Protein AF-A0A7K8NV07-F1 (afdb_monomer_lite)

Structure (mmCIF, N/CA/C/O backbone):
data_AF-A0A7K8NV07-F1
#
_entry.id   AF-A0A7K8NV07-F1
#
loop_
_atom_site.group_PDB
_atom_site.id
_atom_site.type_symbol
_atom_site.label_atom_id
_atom_site.label_alt_id
_atom_site.label_comp_id
_atom_site.label_asym_id
_atom_site.label_entity_id
_atom_site.label_seq_id
_atom_site.pdbx_PDB_ins_code
_atom_site.Cartn_x
_atom_site.Cartn_y
_atom_site.Cartn_z
_atom_site.occupancy
_atom_site.B_iso_or_equiv
_atom_site.auth_seq_id
_atom_site.auth_comp_id
_atom_site.auth_asym_id
_atom_site.auth_atom_id
_atom_site.pdbx_PDB_model_num
ATOM 1 N N . ARG A 1 1 ? -70.473 27.978 4.156 1.00 53.22 1 ARG A N 1
ATOM 2 C CA . ARG A 1 1 ? -69.288 27.752 3.285 1.00 53.22 1 ARG A CA 1
ATOM 3 C C . ARG A 1 1 ? -67.962 28.163 3.967 1.00 53.22 1 ARG A C 1
ATOM 5 O O . ARG A 1 1 ? -67.090 28.685 3.292 1.00 53.22 1 ARG A O 1
ATOM 12 N N . GLN A 1 2 ? -67.778 27.932 5.277 1.00 55.62 2 GLN A N 1
ATOM 13 C CA . GLN A 1 2 ? -66.510 28.258 5.971 1.00 55.62 2 GLN A CA 1
ATOM 14 C C . GLN A 1 2 ? -65.730 27.020 6.450 1.00 55.62 2 GLN A C 1
ATOM 16 O O . GLN A 1 2 ? -64.508 27.064 6.484 1.00 55.62 2 GLN A O 1
ATOM 21 N N . ALA A 1 3 ? -66.396 25.887 6.709 1.00 54.25 3 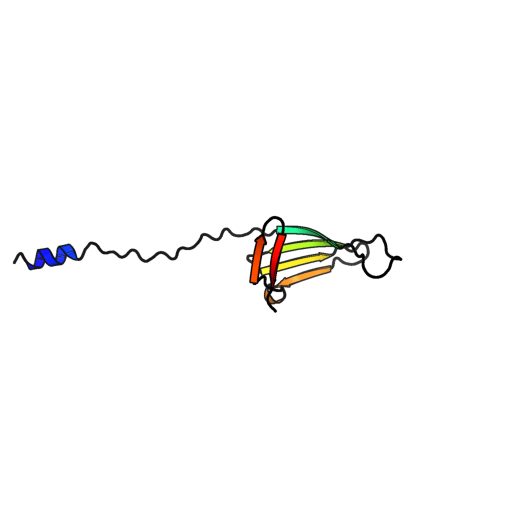ALA A N 1
ATOM 22 C CA . ALA A 1 3 ? -65.733 24.686 7.233 1.00 54.25 3 ALA A CA 1
ATOM 23 C C . A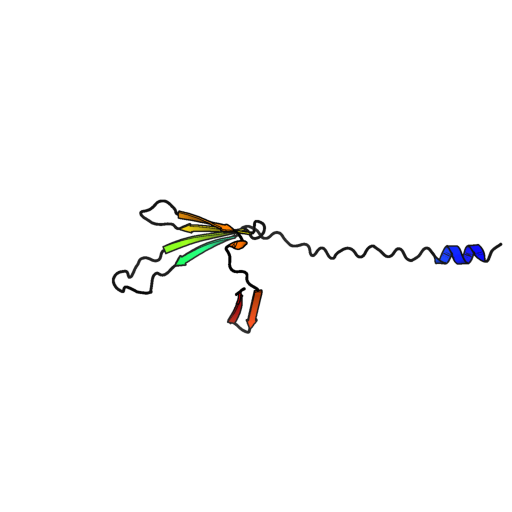LA A 1 3 ? -64.709 24.049 6.266 1.00 54.25 3 ALA A C 1
ATOM 25 O O . ALA A 1 3 ? -63.679 23.551 6.701 1.00 54.25 3 ALA A O 1
ATOM 26 N N . LEU A 1 4 ? -64.945 24.123 4.950 1.00 56.69 4 LEU A N 1
ATOM 27 C CA . LEU A 1 4 ? -64.018 23.590 3.940 1.00 56.69 4 LEU A CA 1
ATOM 28 C C . LEU A 1 4 ? -62.731 24.418 3.799 1.00 56.69 4 LEU A C 1
ATOM 30 O O . LEU A 1 4 ? -61.700 23.872 3.424 1.00 56.69 4 LEU A O 1
ATOM 34 N N . LYS A 1 5 ? -62.763 25.715 4.137 1.00 58.59 5 LYS A N 1
ATOM 35 C CA . LYS A 1 5 ? -61.580 26.578 4.025 1.00 58.59 5 LYS A CA 1
ATOM 36 C C . LYS A 1 5 ? -60.563 26.286 5.136 1.00 58.59 5 LYS A C 1
ATOM 38 O O . LYS A 1 5 ? -59.368 26.274 4.873 1.00 58.59 5 LYS A O 1
ATOM 43 N N . ALA A 1 6 ? -61.048 25.957 6.337 1.00 54.25 6 ALA A N 1
ATOM 44 C CA . ALA A 1 6 ? -60.202 25.629 7.483 1.00 54.25 6 ALA A CA 1
ATOM 45 C C . ALA A 1 6 ? -59.430 24.307 7.306 1.00 54.25 6 ALA A C 1
ATOM 47 O O . ALA A 1 6 ? -58.300 24.194 7.767 1.00 54.25 6 ALA A O 1
ATOM 48 N N . LEU A 1 7 ? -59.997 23.322 6.596 1.00 54.00 7 LEU A N 1
ATOM 49 C CA . LEU A 1 7 ? -59.302 22.058 6.318 1.00 54.00 7 LEU A CA 1
ATOM 50 C C . LEU A 1 7 ? -58.218 22.202 5.238 1.00 54.00 7 LEU A C 1
ATOM 52 O O . LEU A 1 7 ? -57.198 21.522 5.307 1.00 54.00 7 LEU A O 1
ATOM 56 N N . GLN A 1 8 ? -58.402 23.110 4.273 1.00 57.53 8 GLN A N 1
ATOM 57 C CA . GLN A 1 8 ? -57.391 23.386 3.248 1.00 57.53 8 GLN A CA 1
ATOM 58 C C . GLN A 1 8 ? -56.150 24.066 3.852 1.00 57.53 8 GLN A C 1
ATOM 60 O O . GLN A 1 8 ? -55.026 23.756 3.460 1.00 57.53 8 GLN A O 1
ATOM 65 N N . GLU A 1 9 ? -56.332 24.956 4.831 1.00 49.06 9 GLU A N 1
ATOM 66 C CA . GLU A 1 9 ? -55.235 25.744 5.414 1.00 49.06 9 GLU A CA 1
ATOM 67 C C . GLU A 1 9 ? -54.269 24.902 6.271 1.00 49.06 9 GLU A C 1
ATOM 69 O O . GLU A 1 9 ? -53.086 25.217 6.365 1.00 49.06 9 GLU A O 1
ATOM 74 N N . MET A 1 10 ? -54.729 23.766 6.808 1.00 48.47 10 MET A N 1
ATOM 75 C CA . MET A 1 10 ? -53.901 22.844 7.603 1.00 48.47 10 MET A CA 1
ATOM 76 C C . MET A 1 10 ? -53.056 21.877 6.758 1.00 48.47 10 MET A C 1
ATOM 78 O O . MET A 1 10 ? -52.227 21.148 7.297 1.00 48.47 10 MET A O 1
ATOM 82 N N . SER A 1 11 ? -53.229 21.873 5.433 1.00 48.34 11 SER A N 1
ATOM 83 C CA . SER A 1 11 ? -52.456 21.015 4.521 1.00 48.34 11 SER A CA 1
ATOM 84 C C . SER A 1 11 ? -51.165 21.664 3.995 1.00 48.34 11 SER A C 1
ATOM 86 O O . SER A 1 11 ? -50.421 21.029 3.251 1.00 48.34 11 SER A O 1
ATOM 88 N N . CYS A 1 12 ? -50.854 22.904 4.403 1.00 48.91 12 CYS A N 1
ATOM 89 C CA . CYS A 1 12 ? -49.731 23.683 3.862 1.00 48.91 12 CYS A CA 1
ATOM 90 C C . CYS A 1 12 ? -48.520 23.840 4.808 1.00 48.91 12 CYS A C 1
ATOM 92 O O . CYS A 1 12 ? -47.732 24.769 4.649 1.00 48.91 12 CYS A O 1
ATOM 94 N N . THR A 1 13 ? -48.316 22.930 5.763 1.00 52.53 13 THR A N 1
ATOM 95 C CA . THR A 1 13 ? -47.083 22.879 6.578 1.00 52.53 13 THR A CA 1
ATOM 96 C C . THR A 1 13 ? -46.582 21.453 6.781 1.00 52.53 13 THR A C 1
ATOM 98 O O . THR A 1 13 ? -46.310 21.001 7.886 1.00 52.53 13 THR A O 1
ATOM 101 N N . ALA A 1 14 ? -46.395 20.735 5.680 1.00 54.31 14 ALA A N 1
ATOM 102 C CA . ALA A 1 14 ? -45.462 19.617 5.649 1.00 54.31 14 ALA A CA 1
ATOM 103 C C . ALA A 1 14 ? -44.849 19.511 4.252 1.00 54.31 14 ALA A C 1
ATOM 105 O O . ALA A 1 14 ? -44.991 18.504 3.562 1.00 54.31 14 ALA A O 1
ATOM 106 N N . GLN A 1 15 ? -44.125 20.553 3.826 1.00 46.41 15 GLN A N 1
ATOM 107 C CA . GLN A 1 15 ? -42.994 20.285 2.945 1.00 46.41 15 GLN A CA 1
ATOM 108 C C . GLN A 1 15 ? -42.018 19.446 3.769 1.00 46.41 15 GLN A C 1
ATOM 110 O O . GLN A 1 15 ? -41.187 19.968 4.508 1.00 46.41 15 GLN A O 1
ATOM 115 N N . ALA A 1 16 ? -42.167 18.124 3.676 1.00 50.59 16 ALA A N 1
ATOM 116 C CA . ALA A 1 16 ? -41.077 17.213 3.936 1.00 50.59 16 ALA A CA 1
ATOM 117 C C . ALA A 1 16 ? -39.952 17.667 3.006 1.00 50.59 16 ALA A C 1
ATOM 119 O O . ALA A 1 16 ? -39.995 17.427 1.798 1.00 50.59 16 ALA A O 1
ATOM 120 N N . ALA A 1 17 ? -38.998 18.419 3.557 1.00 54.47 17 ALA A N 1
ATOM 121 C CA . ALA A 1 17 ? -37.754 18.684 2.871 1.00 54.47 17 ALA A CA 1
ATOM 122 C C . ALA A 1 17 ? -37.245 17.316 2.398 1.00 54.47 17 ALA A C 1
ATOM 124 O O . ALA A 1 17 ? -37.206 16.391 3.221 1.00 54.47 17 ALA A O 1
ATOM 125 N N . PRO A 1 18 ? -36.928 17.132 1.103 1.00 53.59 18 PRO A N 1
ATOM 126 C CA . PRO A 1 18 ? -36.327 15.886 0.666 1.00 53.59 18 PRO A CA 1
ATOM 127 C C . PRO A 1 18 ? -35.126 15.669 1.575 1.00 53.59 18 PRO A C 1
ATOM 129 O O . PRO A 1 18 ? -34.310 16.582 1.720 1.00 53.59 18 P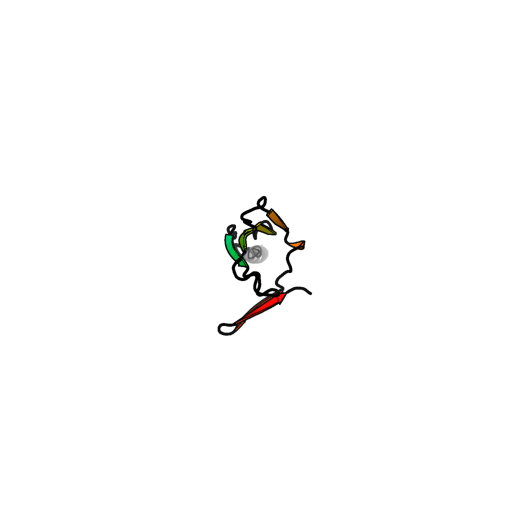RO A O 1
ATOM 132 N N . ALA A 1 19 ? -35.088 14.522 2.261 1.00 54.97 19 ALA A N 1
ATOM 133 C CA . ALA A 1 19 ? -33.969 14.139 3.100 1.00 54.97 19 ALA A CA 1
ATOM 134 C C . ALA A 1 19 ? -32.731 14.258 2.221 1.00 54.97 19 ALA A C 1
ATOM 136 O O . ALA A 1 19 ? -32.505 13.419 1.347 1.00 54.97 19 ALA A O 1
ATOM 137 N N . GLN A 1 20 ? -32.004 15.370 2.362 1.00 58.12 20 GLN A N 1
ATOM 138 C CA . GLN A 1 20 ? -30.826 15.588 1.556 1.00 58.12 20 GLN A CA 1
ATOM 139 C C . GLN A 1 20 ? -29.925 14.413 1.898 1.00 58.12 20 GLN A C 1
ATOM 141 O O . GLN A 1 20 ? -29.680 14.189 3.092 1.00 58.12 20 GLN A O 1
ATOM 146 N N . PRO A 1 21 ? -29.485 13.611 0.910 1.00 59.44 21 PRO A N 1
ATOM 147 C CA . PRO A 1 21 ? -28.468 12.629 1.200 1.00 59.44 21 PRO A CA 1
ATOM 148 C C . PRO A 1 21 ? -27.360 13.418 1.880 1.00 59.44 21 PRO A C 1
ATOM 150 O O . PRO A 1 21 ? -26.917 14.439 1.352 1.00 59.44 21 PRO A O 1
ATOM 153 N N . LEU A 1 22 ? -26.996 13.008 3.097 1.00 54.59 22 LEU A N 1
ATOM 154 C CA . LEU A 1 22 ?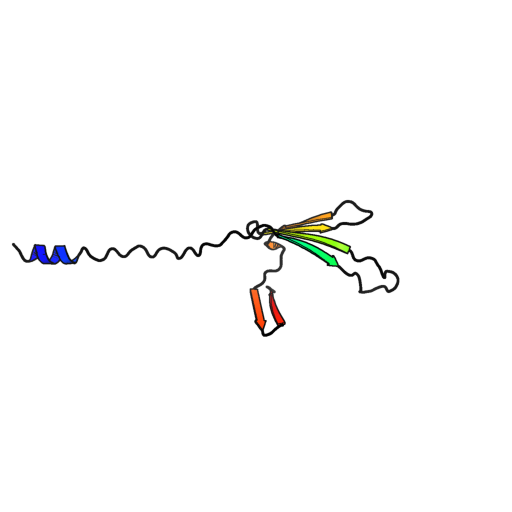 -25.810 13.487 3.787 1.00 54.59 22 LEU A CA 1
ATOM 155 C C . LEU A 1 22 ? -24.637 13.117 2.882 1.00 54.59 22 LEU A C 1
ATOM 157 O O . LEU A 1 22 ? -23.976 12.095 3.072 1.00 54.59 22 LEU A O 1
ATOM 161 N N . SER A 1 23 ? -24.405 13.926 1.850 1.00 58.44 23 SER A N 1
ATOM 162 C CA . SER A 1 23 ? -23.217 13.904 1.035 1.00 58.44 23 SER A CA 1
ATOM 163 C C . SER A 1 23 ? -22.148 14.391 1.987 1.00 58.44 23 SER A C 1
ATOM 165 O O . SER A 1 23 ? -21.884 15.590 2.112 1.00 58.44 23 SER A O 1
ATOM 167 N N . ARG A 1 24 ? -21.604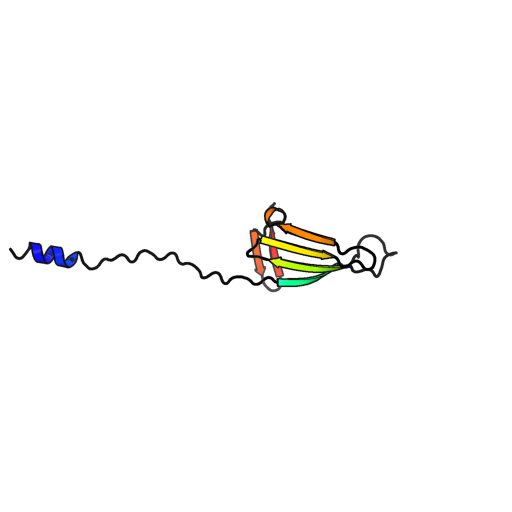 13.452 2.764 1.00 64.94 24 ARG A N 1
ATOM 168 C CA . ARG A 1 24 ? -20.352 13.651 3.471 1.00 64.94 24 ARG A CA 1
ATOM 169 C C . ARG A 1 24 ? -19.423 14.187 2.399 1.00 64.94 24 ARG A C 1
ATOM 171 O O . ARG A 1 24 ? -19.133 13.460 1.454 1.00 64.94 24 ARG A O 1
ATOM 178 N N . LYS A 1 25 ? -19.078 15.477 2.476 1.00 61.31 25 LYS A N 1
ATOM 179 C CA . LYS A 1 25 ? -18.130 16.095 1.553 1.00 61.31 25 LYS A CA 1
ATOM 180 C C . LYS A 1 25 ? -16.825 15.333 1.735 1.00 61.31 25 LYS A C 1
ATOM 182 O O . LYS A 1 25 ? -16.068 15.614 2.662 1.00 61.31 25 LYS A O 1
ATOM 187 N N . ALA A 1 26 ? -16.629 14.302 0.924 1.00 66.44 26 ALA A N 1
ATOM 188 C CA . ALA A 1 26 ? -15.388 13.572 0.873 1.00 66.44 26 ALA A CA 1
ATOM 189 C C . ALA A 1 26 ? -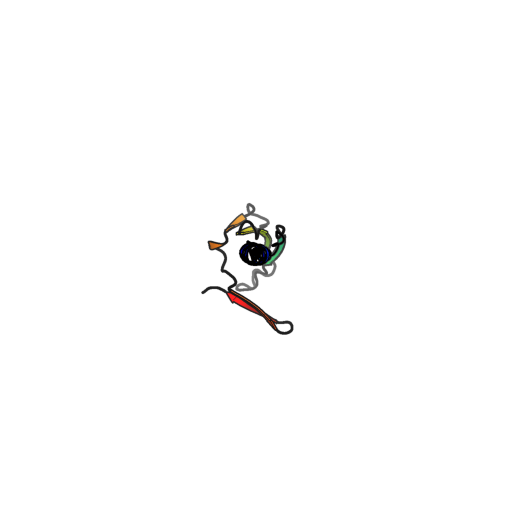14.379 14.574 0.325 1.00 66.44 26 ALA A C 1
ATOM 191 O O . ALA A 1 26 ? -14.503 15.050 -0.801 1.00 66.44 26 ALA A O 1
ATOM 192 N N . LYS A 1 27 ? -13.456 15.001 1.183 1.00 76.25 27 LYS A N 1
ATOM 193 C CA . LYS A 1 27 ? -12.323 15.802 0.740 1.00 76.25 27 LYS A CA 1
ATOM 194 C C . LYS A 1 27 ? -11.522 14.897 -0.198 1.00 76.25 27 LYS A C 1
ATOM 196 O O . LYS A 1 27 ? -11.171 13.793 0.216 1.00 76.25 27 LYS A O 1
ATOM 201 N N . SER A 1 28 ? -11.303 15.341 -1.435 1.00 81.81 28 SER A N 1
ATOM 202 C CA . SER A 1 28 ? -10.407 14.660 -2.378 1.00 81.81 28 SER A CA 1
ATOM 203 C C . SER A 1 28 ? -9.034 14.512 -1.715 1.00 81.81 28 SER A C 1
ATOM 205 O O . SER A 1 28 ? -8.547 15.436 -1.050 1.00 81.81 28 SER A O 1
ATOM 207 N N . ILE A 1 29 ? -8.479 13.302 -1.785 1.00 88.44 29 ILE A N 1
ATOM 208 C CA . ILE A 1 29 ? -7.198 12.971 -1.164 1.00 88.44 29 ILE A CA 1
ATOM 209 C C . ILE A 1 29 ? -6.125 13.249 -2.213 1.00 88.44 29 ILE A C 1
ATOM 211 O O . ILE A 1 29 ? -6.142 12.601 -3.259 1.00 88.44 29 ILE A O 1
ATOM 215 N N . PRO A 1 30 ? -5.184 14.171 -1.955 1.00 92.50 30 PRO A N 1
ATOM 216 C CA . PRO A 1 30 ? -4.134 14.459 -2.916 1.00 92.50 30 PRO A CA 1
ATOM 217 C C . PRO A 1 30 ? -3.241 13.235 -3.127 1.00 92.50 30 PRO A C 1
ATOM 219 O O . PRO A 1 30 ? -3.012 12.447 -2.204 1.00 92.50 30 PRO A O 1
ATOM 222 N N . VAL A 1 31 ? -2.691 13.118 -4.336 1.00 93.62 31 VAL A N 1
ATOM 223 C CA . VAL A 1 31 ? -1.695 12.092 -4.648 1.00 93.62 31 VAL A CA 1
ATOM 224 C C . VAL A 1 31 ? -0.493 12.269 -3.727 1.00 93.62 31 VAL A C 1
ATOM 226 O O . VAL A 1 31 ? 0.120 13.337 -3.684 1.00 93.62 31 VAL A O 1
ATOM 229 N N . GLN A 1 32 ? -0.151 11.211 -2.995 1.00 95.12 32 GLN A N 1
ATOM 230 C CA . GLN A 1 32 ? 0.911 11.246 -1.997 1.00 95.12 32 GLN A CA 1
ATOM 231 C C . GLN A 1 32 ? 2.070 10.351 -2.420 1.00 95.12 32 GLN A C 1
ATOM 233 O O . GLN A 1 32 ? 1.889 9.166 -2.693 1.00 95.12 32 GLN A O 1
ATOM 238 N N . THR A 1 33 ? 3.274 10.919 -2.421 1.00 95.19 33 THR A N 1
ATOM 239 C CA . THR A 1 33 ? 4.508 10.192 -2.727 1.00 95.19 33 THR A CA 1
ATOM 240 C C . THR A 1 33 ? 5.289 9.898 -1.450 1.00 95.19 33 THR A C 1
ATOM 242 O O . THR A 1 33 ? 5.441 10.769 -0.591 1.00 95.19 33 THR A O 1
ATOM 245 N N . PHE A 1 34 ? 5.796 8.673 -1.339 1.00 93.62 34 PHE A N 1
ATOM 246 C CA . PHE A 1 34 ? 6.599 8.183 -0.225 1.00 93.62 34 PHE A CA 1
ATOM 247 C C . PHE A 1 34 ? 7.902 7.585 -0.741 1.00 93.62 34 PHE A C 1
ATOM 249 O O . PHE A 1 34 ? 7.907 6.807 -1.694 1.00 93.62 34 PHE A O 1
ATOM 256 N N . GLU A 1 35 ? 9.011 7.912 -0.087 1.00 92.62 35 GLU A N 1
ATOM 257 C CA . GLU A 1 35 ? 10.268 7.204 -0.294 1.00 92.62 35 GLU A CA 1
ATOM 258 C C . GLU A 1 35 ? 10.353 6.054 0.708 1.00 92.62 35 GLU A C 1
ATOM 260 O O . GLU A 1 35 ? 10.223 6.260 1.915 1.00 92.62 35 GLU A O 1
ATOM 265 N N . VAL A 1 36 ? 10.560 4.838 0.208 1.00 88.00 36 VAL A N 1
ATOM 266 C CA . VAL A 1 36 ? 10.722 3.648 1.042 1.00 88.00 36 VAL A CA 1
ATOM 267 C C . VAL A 1 36 ? 12.058 2.985 0.743 1.00 88.00 36 VAL A C 1
ATOM 269 O O . VAL A 1 36 ? 12.509 2.911 -0.402 1.00 88.00 36 VAL A O 1
ATOM 272 N N . LYS A 1 37 ? 12.710 2.504 1.797 1.00 86.25 37 LYS A N 1
ATOM 273 C CA . LYS A 1 37 ? 13.950 1.739 1.703 1.00 86.25 37 LYS A CA 1
ATOM 274 C C . LYS A 1 37 ? 13.644 0.301 2.074 1.00 86.25 37 LYS A C 1
ATOM 276 O O . LYS A 1 37 ? 13.148 0.041 3.165 1.00 86.25 37 LYS A O 1
ATOM 281 N N . LEU A 1 38 ? 13.928 -0.614 1.157 1.00 78.12 38 LEU A N 1
ATOM 282 C CA . LEU A 1 38 ? 13.891 -2.039 1.435 1.00 78.12 38 LEU A CA 1
ATOM 283 C C . LEU A 1 38 ? 15.292 -2.470 1.861 1.00 78.12 38 LEU A C 1
ATOM 285 O O . LEU A 1 38 ? 16.217 -2.477 1.043 1.00 78.12 38 LEU A O 1
ATOM 289 N N . ASP A 1 39 ? 15.447 -2.806 3.136 1.00 69.19 39 ASP A N 1
ATOM 290 C CA . ASP A 1 39 ? 16.665 -3.422 3.646 1.00 69.19 39 ASP A CA 1
ATOM 291 C C . ASP A 1 39 ? 16.672 -4.900 3.237 1.00 69.19 39 ASP A C 1
ATOM 293 O O . ASP A 1 39 ? 15.862 -5.706 3.699 1.00 69.19 39 ASP A O 1
ATOM 297 N N . VAL A 1 40 ? 17.552 -5.254 2.299 1.00 62.06 40 VAL A N 1
ATOM 298 C CA . VAL A 1 40 ? 17.745 -6.638 1.849 1.00 62.06 40 VAL A CA 1
ATOM 299 C C . VAL A 1 40 ? 18.566 -7.366 2.914 1.00 62.06 40 VAL A C 1
ATOM 301 O O . VAL A 1 40 ? 19.777 -7.520 2.788 1.00 62.06 40 VAL A O 1
ATOM 304 N N . THR A 1 41 ? 17.903 -7.779 3.993 1.00 54.62 41 THR A N 1
ATOM 305 C CA . THR A 1 41 ? 18.529 -8.461 5.136 1.00 54.62 41 THR A CA 1
ATOM 306 C C . THR A 1 41 ? 17.864 -9.808 5.390 1.00 54.62 41 THR A C 1
ATOM 308 O O . THR A 1 41 ? 17.406 -10.081 6.494 1.00 54.62 41 THR A O 1
ATOM 311 N N . LEU A 1 42 ? 17.754 -10.668 4.375 1.00 52.44 42 LEU A N 1
ATOM 312 C CA . LEU A 1 42 ? 17.372 -12.055 4.636 1.00 52.44 42 LEU A CA 1
ATOM 313 C C . LEU A 1 42 ? 17.909 -13.002 3.562 1.00 52.44 42 LEU A C 1
ATOM 315 O O . LEU A 1 42 ? 17.329 -13.141 2.490 1.00 52.44 42 LEU A O 1
ATOM 319 N N . GLY A 1 43 ? 19.037 -13.641 3.870 1.00 52.47 43 GLY A N 1
ATOM 320 C CA . GLY A 1 43 ? 19.488 -14.848 3.179 1.00 52.47 43 GLY A CA 1
ATOM 321 C C . GLY A 1 43 ? 20.999 -14.983 3.045 1.00 52.47 43 GLY A C 1
ATOM 322 O O . GLY A 1 43 ? 21.514 -16.085 3.179 1.00 52.47 43 GLY A O 1
ATOM 323 N N . ASP A 1 44 ? 21.718 -13.885 2.819 1.00 50.47 44 ASP A N 1
ATOM 324 C CA . ASP A 1 44 ? 23.122 -13.972 2.422 1.00 50.47 44 ASP A CA 1
ATOM 325 C C . ASP A 1 44 ? 23.956 -12.859 3.067 1.00 50.47 44 ASP A C 1
ATOM 327 O O . ASP A 1 44 ? 23.931 -11.698 2.646 1.00 50.47 44 ASP A O 1
ATOM 331 N N . LEU A 1 45 ? 24.703 -13.221 4.116 1.00 53.56 45 LEU A N 1
ATOM 332 C CA . LEU A 1 45 ? 25.654 -12.338 4.801 1.00 53.56 45 LEU A CA 1
ATOM 333 C C . LEU A 1 45 ? 26.739 -11.789 3.849 1.00 53.56 45 LEU A C 1
ATOM 335 O O . LEU A 1 45 ? 27.419 -10.830 4.204 1.00 53.56 45 LEU A O 1
ATOM 339 N N . THR A 1 46 ? 26.879 -12.328 2.630 1.00 53.19 46 THR A N 1
ATOM 340 C CA . THR A 1 46 ? 27.818 -11.817 1.617 1.00 53.19 46 THR A CA 1
ATOM 341 C C . THR A 1 46 ? 27.321 -10.565 0.871 1.00 53.19 46 THR A C 1
ATOM 343 O O . THR A 1 46 ? 28.098 -9.942 0.146 1.00 53.19 46 THR A O 1
ATOM 346 N N . LYS A 1 47 ? 26.062 -10.127 1.069 1.00 53.22 47 LYS A N 1
ATOM 347 C CA . LYS A 1 47 ? 25.478 -8.909 0.454 1.00 53.22 47 LYS A CA 1
ATOM 348 C C . LYS A 1 47 ? 24.993 -7.862 1.465 1.00 53.22 47 LYS A C 1
ATOM 350 O O . LYS A 1 47 ? 24.032 -7.134 1.217 1.00 53.22 47 LYS A O 1
ATOM 355 N N . ILE A 1 48 ? 25.694 -7.731 2.587 1.00 48.19 48 ILE A N 1
ATOM 356 C CA . ILE A 1 48 ? 25.538 -6.594 3.503 1.00 48.19 48 ILE A CA 1
ATOM 357 C C . ILE A 1 48 ? 25.859 -5.296 2.734 1.00 48.19 48 ILE A C 1
ATOM 359 O O . ILE A 1 48 ? 26.990 -5.094 2.303 1.00 48.19 48 ILE A O 1
ATOM 363 N N . GLY A 1 49 ? 24.868 -4.417 2.532 1.00 54.50 49 GLY A N 1
ATOM 364 C CA . GLY A 1 49 ? 25.110 -3.038 2.068 1.00 54.50 49 GLY A CA 1
ATOM 365 C C . GLY A 1 49 ? 24.289 -2.522 0.880 1.00 54.50 49 GLY A C 1
ATOM 366 O O . GLY A 1 49 ? 24.534 -1.401 0.437 1.00 54.50 49 GLY A O 1
ATOM 367 N N . LYS A 1 50 ? 23.318 -3.275 0.344 1.00 63.47 50 LYS A N 1
ATOM 368 C CA . LYS A 1 50 ? 22.464 -2.803 -0.769 1.00 63.47 50 LYS A CA 1
ATOM 369 C C . LYS A 1 50 ? 20.992 -2.707 -0.362 1.00 63.47 50 LYS A C 1
ATOM 371 O O . LYS A 1 50 ? 20.186 -3.545 -0.755 1.00 63.47 50 LYS A O 1
ATOM 376 N N . SER A 1 51 ? 20.629 -1.669 0.394 1.00 68.69 51 SER A N 1
ATOM 377 C CA . SER A 1 51 ? 19.217 -1.293 0.543 1.00 68.69 51 SER A CA 1
ATOM 378 C C . SER A 1 51 ? 18.718 -0.713 -0.781 1.00 68.69 51 SER A C 1
ATOM 380 O O . SER A 1 51 ? 19.377 0.134 -1.390 1.00 68.69 51 SER A O 1
ATOM 382 N N . GLN A 1 52 ? 17.561 -1.167 -1.247 1.00 78.00 52 GLN A N 1
ATOM 383 C CA . GLN A 1 52 ? 16.954 -0.652 -2.471 1.00 78.00 52 GLN A CA 1
ATOM 384 C C . GLN A 1 52 ? 16.009 0.496 -2.136 1.00 78.00 52 GLN A C 1
ATOM 386 O O . GLN A 1 52 ? 15.197 0.395 -1.216 1.00 78.00 52 GLN A O 1
ATOM 391 N N . LYS A 1 53 ? 16.122 1.593 -2.887 1.00 84.81 53 LYS A N 1
ATOM 392 C CA . LYS A 1 53 ? 15.269 2.766 -2.725 1.00 84.81 53 LYS A CA 1
ATOM 393 C C . LYS A 1 53 ? 14.123 2.711 -3.723 1.00 84.81 53 LYS A C 1
ATOM 395 O O . LYS A 1 53 ? 14.357 2.591 -4.928 1.00 84.81 53 LYS A O 1
ATOM 400 N N . TYR A 1 54 ? 12.910 2.832 -3.210 1.00 88.38 54 TYR A N 1
ATOM 401 C CA . TYR A 1 54 ? 11.692 2.870 -3.998 1.00 88.38 54 TYR A CA 1
ATOM 402 C C . TYR A 1 54 ? 10.934 4.164 -3.728 1.00 88.38 54 TYR A C 1
ATOM 404 O O . TYR A 1 54 ? 10.945 4.692 -2.614 1.00 88.38 54 TYR A O 1
ATOM 412 N N . THR A 1 55 ? 10.241 4.646 -4.748 1.00 92.62 55 THR A N 1
ATOM 413 C CA . THR A 1 55 ? 9.282 5.741 -4.639 1.00 92.62 55 THR A CA 1
ATOM 414 C C . THR A 1 55 ? 7.890 5.177 -4.887 1.00 92.62 55 THR A C 1
ATOM 416 O O . THR A 1 55 ? 7.650 4.559 -5.921 1.00 92.62 55 THR A O 1
ATOM 419 N N . LEU A 1 56 ? 6.991 5.352 -3.921 1.00 93.88 56 LEU A N 1
ATOM 420 C CA . LEU A 1 56 ? 5.600 4.910 -3.971 1.00 93.88 56 LEU A CA 1
ATOM 421 C C . LEU A 1 56 ? 4.699 6.134 -4.117 1.00 93.88 56 LEU A C 1
ATOM 423 O O . LEU A 1 56 ? 4.642 6.944 -3.197 1.00 93.88 56 LEU A O 1
ATOM 427 N N . SER A 1 57 ? 3.982 6.262 -5.227 1.00 95.12 57 SER A N 1
ATOM 428 C CA . SER A 1 57 ? 2.982 7.314 -5.435 1.00 95.12 57 SER A CA 1
ATOM 429 C C . SER A 1 57 ? 1.583 6.718 -5.367 1.00 95.12 57 SER A C 1
ATOM 431 O O . SER A 1 57 ? 1.236 5.836 -6.152 1.00 95.12 57 SER A O 1
ATOM 433 N N . VAL A 1 58 ? 0.794 7.188 -4.405 1.00 93.75 58 VAL A N 1
ATOM 434 C CA . VAL A 1 58 ? -0.553 6.697 -4.111 1.00 93.75 58 VAL A CA 1
ATOM 435 C C . VAL A 1 58 ? -1.573 7.692 -4.638 1.00 93.75 58 VAL A C 1
ATOM 437 O O . VAL A 1 58 ? -1.632 8.824 -4.162 1.00 93.75 58 VAL A O 1
ATOM 440 N N . ASP A 1 59 ? -2.399 7.245 -5.576 1.00 93.12 59 ASP A N 1
ATOM 441 C CA . ASP A 1 59 ? -3.587 7.944 -6.052 1.00 93.12 59 ASP A CA 1
ATOM 442 C C . ASP A 1 59 ? -4.828 7.189 -5.562 1.00 93.12 59 ASP A C 1
ATOM 444 O O . ASP A 1 59 ? -5.176 6.120 -6.072 1.00 93.12 59 ASP A O 1
ATOM 448 N N . VAL A 1 60 ? -5.471 7.728 -4.523 1.00 89.69 60 VAL A N 1
ATOM 449 C CA . VAL A 1 60 ? -6.648 7.101 -3.905 1.00 89.69 60 VAL A CA 1
ATOM 450 C C . VAL A 1 60 ? -7.887 7.275 -4.777 1.00 89.69 60 VAL A C 1
ATOM 452 O O . VAL A 1 60 ? -8.703 6.361 -4.856 1.00 89.69 60 VAL A O 1
ATOM 455 N N . GLU A 1 61 ? -8.019 8.417 -5.451 1.00 89.88 61 GLU A N 1
ATOM 456 C CA . GLU A 1 61 ? -9.166 8.699 -6.317 1.00 89.88 61 GLU A CA 1
ATOM 457 C C . GLU A 1 61 ? -9.122 7.839 -7.583 1.00 89.88 61 GLU A C 1
ATOM 459 O O . GLU A 1 61 ? -10.137 7.273 -7.984 1.00 89.88 61 GLU A O 1
ATOM 464 N N . GLY A 1 62 ? -7.937 7.674 -8.172 1.00 88.88 62 GLY A N 1
ATOM 465 C CA . GLY A 1 62 ? -7.717 6.791 -9.316 1.00 88.88 62 GLY A CA 1
ATOM 466 C C . GLY A 1 62 ? -7.584 5.310 -8.956 1.00 88.88 62 GLY A C 1
ATOM 467 O O . GLY A 1 62 ? -7.583 4.467 -9.860 1.00 88.88 62 GLY A O 1
ATOM 468 N N . GLY A 1 63 ? -7.447 4.972 -7.668 1.00 90.38 63 GLY A N 1
ATOM 469 C CA . GLY A 1 63 ? -7.209 3.607 -7.200 1.00 90.38 63 GLY A CA 1
ATOM 470 C C . GLY A 1 63 ? -5.916 3.014 -7.768 1.00 90.38 63 GLY A C 1
ATOM 471 O O . GLY A 1 63 ? -5.919 1.876 -8.245 1.00 90.38 63 GLY A O 1
ATOM 472 N N . LYS A 1 64 ? -4.833 3.802 -7.799 1.00 93.69 64 LYS A N 1
ATOM 473 C CA . LYS A 1 64 ? -3.540 3.423 -8.387 1.00 93.69 64 LYS A CA 1
ATOM 474 C C . LYS A 1 64 ? -2.398 3.609 -7.395 1.00 93.69 64 LYS A C 1
ATOM 476 O O . LYS A 1 64 ? -2.323 4.600 -6.676 1.00 93.69 64 LYS A O 1
ATOM 481 N N . LEU A 1 65 ? -1.461 2.671 -7.422 1.00 93.94 65 LEU A N 1
ATOM 482 C CA . LEU A 1 65 ? -0.165 2.763 -6.763 1.00 93.94 65 LEU A CA 1
ATOM 483 C C . LEU A 1 65 ? 0.926 2.648 -7.828 1.00 93.94 65 LEU A C 1
ATOM 485 O O . LEU A 1 65 ? 1.041 1.617 -8.489 1.00 93.94 65 LEU A O 1
ATOM 489 N N . VAL A 1 66 ? 1.734 3.692 -7.984 1.00 93.56 66 VAL A N 1
ATOM 490 C CA . VAL A 1 66 ? 2.903 3.682 -8.870 1.00 93.56 66 VAL A CA 1
ATOM 491 C C . VAL A 1 66 ? 4.152 3.446 -8.035 1.00 93.56 66 VAL A C 1
ATOM 493 O O . VAL A 1 66 ? 4.395 4.146 -7.056 1.00 93.56 66 VAL A O 1
ATOM 496 N N . VAL A 1 67 ? 4.940 2.449 -8.420 1.00 92.25 67 VAL A N 1
ATOM 497 C CA . VAL A 1 67 ? 6.187 2.064 -7.763 1.00 92.25 67 VAL A CA 1
ATOM 498 C C . VAL A 1 67 ? 7.330 2.310 -8.727 1.00 92.25 67 VAL A C 1
ATOM 500 O O . VAL A 1 67 ? 7.375 1.707 -9.797 1.00 92.25 67 VAL A O 1
ATOM 503 N N . LEU A 1 68 ? 8.261 3.169 -8.330 1.00 91.00 68 LEU A N 1
ATOM 504 C CA . LEU A 1 68 ? 9.484 3.435 -9.073 1.00 91.00 68 LEU A CA 1
ATOM 505 C C . LEU A 1 68 ? 10.668 2.843 -8.313 1.00 91.00 68 LEU A C 1
ATOM 507 O O . LEU A 1 68 ? 10.946 3.239 -7.178 1.00 91.00 68 LEU A O 1
ATOM 511 N N . LYS A 1 69 ? 11.362 1.884 -8.927 1.00 85.75 69 LYS A N 1
ATOM 512 C CA . LYS A 1 69 ? 12.576 1.287 -8.365 1.00 85.75 69 LYS A CA 1
ATOM 513 C C . LYS A 1 69 ? 13.801 1.971 -8.957 1.00 85.75 69 LYS A C 1
ATOM 515 O O . LYS A 1 69 ? 14.098 1.822 -10.140 1.00 85.75 69 LYS A O 1
ATOM 520 N N . LYS A 1 70 ? 14.561 2.672 -8.115 1.00 71.31 70 LYS A N 1
ATOM 521 C CA . LYS A 1 70 ? 15.812 3.307 -8.538 1.00 71.31 70 LYS A CA 1
ATOM 522 C C . LYS A 1 70 ? 16.964 2.313 -8.394 1.00 71.31 70 LYS A C 1
ATOM 524 O O . LYS A 1 70 ? 17.550 2.187 -7.319 1.00 71.31 70 LYS A O 1
ATOM 529 N N . GLN A 1 71 ? 17.271 1.574 -9.460 1.00 68.19 71 GLN A N 1
ATOM 530 C CA . GLN A 1 71 ? 18.453 0.709 -9.517 1.00 68.19 71 GLN A CA 1
ATOM 531 C C . GLN A 1 71 ? 19.639 1.491 -10.099 1.00 68.19 71 GLN A C 1
ATOM 533 O O . GLN A 1 71 ? 19.486 2.233 -11.059 1.00 68.19 71 GLN A O 1
ATOM 538 N N . LYS A 1 72 ? 20.828 1.346 -9.500 1.00 60.41 72 LYS A N 1
ATOM 539 C CA . LYS A 1 72 ? 22.036 2.092 -9.895 1.00 60.41 72 LYS A CA 1
ATOM 540 C C . LYS A 1 72 ? 22.546 1.722 -11.301 1.00 60.41 72 LYS A C 1
ATOM 542 O O . LYS A 1 72 ? 23.207 2.540 -11.926 1.00 60.41 72 LYS A O 1
ATOM 547 N N . ASP A 1 73 ? 22.201 0.528 -11.789 1.00 62.00 73 ASP A N 1
ATOM 548 C CA . ASP A 1 73 ? 22.782 -0.077 -12.998 1.00 62.00 73 ASP A CA 1
ATOM 549 C C . ASP A 1 73 ? 21.728 -0.641 -13.985 1.00 62.00 73 ASP A C 1
ATOM 551 O O . ASP A 1 73 ? 22.085 -1.294 -14.961 1.00 62.00 73 ASP A O 1
ATOM 555 N N . SER A 1 74 ? 20.425 -0.417 -13.753 1.00 55.97 74 SER A N 1
ATOM 556 C CA . SER A 1 74 ? 19.348 -0.811 -14.685 1.00 55.97 74 SER A CA 1
ATOM 557 C C . SER A 1 74 ? 18.368 0.326 -14.922 1.00 55.97 74 SER A C 1
ATOM 559 O O . SER A 1 74 ? 18.197 1.189 -14.064 1.00 55.97 74 SER A O 1
ATOM 561 N N . GLN A 1 75 ? 17.710 0.266 -16.082 1.00 63.66 75 GLN A N 1
ATOM 562 C CA . GLN A 1 75 ? 16.531 1.048 -16.441 1.00 63.66 75 GLN A CA 1
ATOM 563 C C . GLN A 1 75 ? 15.547 1.133 -15.263 1.00 63.66 75 GLN A C 1
ATOM 565 O O . GLN A 1 75 ? 15.299 0.134 -14.590 1.00 63.66 75 GLN A O 1
ATOM 570 N N . GLU A 1 76 ? 15.027 2.333 -14.995 1.00 72.19 76 GLU A N 1
ATOM 571 C CA . GLU A 1 76 ? 14.073 2.569 -13.911 1.00 72.19 76 GLU A CA 1
ATOM 572 C C . GLU A 1 76 ? 12.824 1.700 -14.120 1.00 72.19 76 GLU A C 1
ATOM 574 O O . GLU A 1 76 ? 12.064 1.898 -15.072 1.00 72.19 76 GLU A O 1
ATOM 579 N N . ASP A 1 77 ? 12.618 0.720 -13.236 1.00 79.38 77 ASP A N 1
ATOM 580 C CA . ASP A 1 77 ? 11.437 -0.137 -13.288 1.00 79.38 77 ASP A CA 1
ATOM 581 C C . ASP A 1 77 ? 10.251 0.646 -12.705 1.00 79.38 77 ASP A C 1
ATOM 583 O O . ASP A 1 77 ? 10.140 0.814 -11.483 1.00 79.38 77 ASP A O 1
ATOM 587 N N . TRP A 1 78 ? 9.366 1.140 -13.574 1.00 84.19 78 TRP A N 1
ATOM 588 C CA . TRP A 1 78 ? 8.094 1.743 -13.181 1.00 84.19 78 TRP A CA 1
ATOM 589 C C . TRP A 1 78 ? 6.985 0.690 -13.256 1.00 84.19 78 TRP A C 1
ATOM 591 O O . TRP A 1 78 ? 6.742 0.082 -14.295 1.00 84.19 78 TRP A O 1
ATOM 601 N N . ASN A 1 79 ? 6.312 0.449 -12.135 1.00 90.88 79 ASN A N 1
ATOM 602 C CA . ASN A 1 79 ? 5.202 -0.495 -12.043 1.00 90.88 79 ASN A CA 1
ATOM 603 C C . ASN A 1 79 ? 3.952 0.242 -11.574 1.00 90.88 79 ASN A C 1
ATOM 605 O O . ASN A 1 79 ? 4.018 1.055 -10.656 1.00 90.88 79 ASN A O 1
ATOM 609 N N . THR A 1 80 ? 2.800 -0.041 -12.179 1.00 92.62 80 THR A N 1
ATOM 610 C CA . THR A 1 80 ? 1.509 0.504 -11.738 1.00 92.62 80 THR A CA 1
ATOM 611 C C . THR A 1 80 ? 0.595 -0.626 -11.289 1.00 92.62 80 THR A C 1
ATOM 613 O O . THR A 1 80 ? 0.267 -1.523 -12.065 1.00 92.62 80 THR A O 1
ATOM 616 N N . PHE A 1 81 ? 0.162 -0.558 -10.035 1.00 93.00 81 PHE A N 1
ATOM 617 C CA . PHE A 1 81 ? -0.829 -1.449 -9.451 1.00 93.00 81 PHE A CA 1
ATOM 618 C C . PHE A 1 81 ? -2.167 -0.726 -9.393 1.00 93.00 81 PHE A C 1
ATOM 620 O O . PHE A 1 81 ? -2.276 0.362 -8.832 1.00 93.00 81 PHE A O 1
ATOM 627 N N . THR A 1 82 ? -3.179 -1.322 -10.001 1.00 94.19 82 THR A N 1
ATOM 628 C CA . THR A 1 82 ? -4.572 -0.900 -9.887 1.00 94.19 82 THR A CA 1
ATOM 629 C C . THR A 1 82 ? -5.202 -1.523 -8.646 1.00 94.19 82 THR A C 1
ATOM 631 O O . THR A 1 82 ? -4.697 -2.520 -8.130 1.00 94.19 82 THR A O 1
ATOM 634 N N . HIS A 1 83 ? -6.285 -0.927 -8.148 1.00 89.94 83 HIS A N 1
ATOM 635 C CA . HIS A 1 83 ? -6.927 -1.329 -6.895 1.00 89.94 83 HIS A CA 1
ATOM 636 C C . HIS A 1 83 ? -7.257 -2.829 -6.813 1.00 89.94 83 HIS A C 1
ATOM 638 O O . HIS A 1 83 ? -7.122 -3.405 -5.743 1.00 89.94 83 HIS A O 1
ATOM 644 N N . ASP A 1 84 ? -7.596 -3.483 -7.925 1.00 90.81 84 ASP A N 1
ATOM 645 C CA . ASP A 1 84 ? -7.869 -4.925 -7.999 1.00 90.81 84 ASP A CA 1
ATOM 646 C C . ASP A 1 84 ? -6.650 -5.806 -7.677 1.00 90.81 84 ASP A C 1
ATOM 648 O O . ASP A 1 84 ? -6.800 -6.925 -7.197 1.00 90.81 84 ASP A O 1
ATOM 652 N N . LYS A 1 85 ? -5.434 -5.300 -7.908 1.00 91.06 85 LYS A N 1
ATOM 653 C CA . LYS A 1 85 ? -4.177 -6.008 -7.609 1.00 91.06 85 LYS A CA 1
ATOM 654 C C . LYS A 1 85 ? -3.661 -5.723 -6.203 1.00 91.06 85 LYS A C 1
ATOM 656 O O . LYS A 1 85 ? -2.645 -6.287 -5.796 1.00 91.06 85 LYS A O 1
ATOM 661 N N . ILE A 1 86 ? -4.302 -4.806 -5.484 1.00 89.38 86 ILE A N 1
ATOM 662 C CA . ILE A 1 86 ? -3.890 -4.371 -4.155 1.00 89.38 86 ILE A CA 1
ATOM 663 C C . ILE A 1 86 ? -4.792 -5.066 -3.148 1.00 89.38 86 ILE A C 1
ATOM 665 O O . ILE A 1 86 ? -6.007 -4.905 -3.188 1.00 89.38 86 ILE A O 1
ATOM 669 N N . ARG A 1 87 ? -4.187 -5.802 -2.213 1.00 91.00 87 ARG A N 1
ATOM 670 C CA . ARG A 1 87 ? -4.931 -6.481 -1.155 1.00 91.00 87 ARG A CA 1
ATOM 671 C C . ARG A 1 87 ? -5.671 -5.458 -0.290 1.00 91.00 87 ARG A C 1
ATOM 673 O O . ARG A 1 87 ? -5.045 -4.618 0.362 1.00 91.00 87 ARG A O 1
ATOM 680 N N . GLN A 1 88 ? -6.993 -5.541 -0.276 1.00 89.62 88 GLN A N 1
ATOM 681 C CA . GLN A 1 88 ? -7.855 -4.551 0.354 1.00 89.62 88 GLN A CA 1
ATOM 682 C C . GLN A 1 88 ? -7.815 -4.649 1.881 1.00 89.62 88 GLN A C 1
ATOM 684 O O . GLN A 1 88 ? -7.918 -5.727 2.476 1.00 89.62 88 GLN A O 1
ATOM 689 N N . LEU A 1 89 ? -7.685 -3.491 2.532 1.00 91.94 89 LEU A N 1
ATOM 690 C CA . LEU A 1 89 ? -7.818 -3.358 3.979 1.00 91.94 89 LEU A CA 1
ATOM 691 C C . LEU A 1 89 ? -9.301 -3.468 4.354 1.00 91.94 89 LEU A C 1
ATOM 693 O O . LEU A 1 89 ? -10.095 -2.595 4.023 1.00 91.94 89 LEU A O 1
ATOM 697 N N . ILE A 1 90 ? -9.662 -4.502 5.111 1.00 94.00 90 ILE A N 1
ATOM 698 C CA . ILE A 1 90 ? -11.010 -4.662 5.672 1.00 94.00 90 ILE A CA 1
ATOM 699 C C . ILE A 1 90 ? -11.175 -3.775 6.902 1.00 94.00 90 ILE A C 1
ATOM 701 O O . ILE A 1 90 ? -12.209 -3.137 7.096 1.00 94.00 90 ILE A O 1
ATOM 705 N N . LYS A 1 91 ? -10.166 -3.766 7.780 1.00 94.69 91 LYS A N 1
ATOM 706 C CA . LYS A 1 91 ? -10.249 -3.056 9.056 1.00 94.69 91 LYS A CA 1
ATOM 707 C C . LYS A 1 91 ? -8.882 -2.590 9.522 1.00 94.69 91 LYS A C 1
ATOM 709 O O . LYS A 1 91 ? -7.935 -3.370 9.533 1.00 94.69 91 LYS A O 1
ATOM 714 N N . SER A 1 92 ? -8.811 -1.352 10.001 1.00 95.81 92 SER A N 1
ATOM 715 C CA . SER A 1 92 ? -7.719 -0.862 10.841 1.00 95.81 92 SER A CA 1
ATOM 716 C C . SER A 1 92 ? -8.237 -0.560 12.246 1.00 95.81 92 SER A C 1
ATOM 718 O O . SER A 1 92 ? -9.344 -0.058 12.435 1.00 95.81 92 SER A O 1
ATOM 720 N N . GLN A 1 93 ? -7.447 -0.900 13.257 1.00 96.81 93 GLN A N 1
ATOM 721 C CA . GLN A 1 93 ? -7.747 -0.615 14.652 1.00 96.81 93 GLN A CA 1
ATOM 722 C C . GLN A 1 93 ? -6.468 -0.187 15.355 1.00 96.81 93 GLN A C 1
ATOM 724 O O . GLN A 1 93 ? -5.503 -0.942 15.419 1.00 96.81 93 GLN A O 1
ATOM 729 N N . ARG A 1 94 ? -6.460 1.020 15.917 1.00 96.19 94 ARG A N 1
ATOM 730 C CA . ARG A 1 94 ? -5.379 1.455 16.799 1.00 96.19 94 ARG A CA 1
ATOM 731 C C . ARG A 1 94 ? -5.778 1.172 18.243 1.00 96.19 94 ARG A C 1
ATOM 733 O O . ARG A 1 94 ? -6.802 1.669 18.699 1.00 96.19 94 ARG A O 1
ATOM 740 N N . VAL A 1 95 ? -4.977 0.383 18.951 1.00 94.88 95 VAL A N 1
ATOM 741 C CA . VAL A 1 95 ? -5.125 0.142 20.392 1.00 94.88 95 VAL A CA 1
ATOM 742 C C . VAL A 1 95 ? -3.801 0.503 21.045 1.00 94.88 95 VAL A C 1
ATOM 744 O O . VAL A 1 95 ? -2.776 -0.108 20.745 1.00 94.88 95 VAL A O 1
ATOM 747 N N . GLN A 1 96 ? -3.814 1.524 21.907 1.00 92.19 96 GLN A N 1
ATOM 748 C CA . GLN A 1 96 ? -2.595 2.141 22.445 1.00 92.19 96 GLN A CA 1
ATOM 749 C C . GLN A 1 96 ? -1.662 2.594 21.297 1.00 92.19 96 GLN A C 1
ATOM 751 O O . GLN A 1 96 ? -2.112 3.280 20.379 1.00 92.19 96 GLN A O 1
ATOM 756 N N . ASN A 1 97 ? -0.386 2.191 21.315 1.00 93.88 97 ASN A N 1
ATOM 757 C CA . ASN A 1 97 ? 0.597 2.457 20.257 1.00 93.88 97 ASN A CA 1
ATOM 758 C C . ASN A 1 97 ? 0.753 1.279 19.272 1.00 93.88 97 ASN A C 1
ATOM 760 O O . ASN A 1 97 ? 1.795 1.113 18.643 1.00 93.88 97 ASN A O 1
ATOM 764 N N . LYS A 1 98 ? -0.264 0.414 19.168 1.00 94.56 98 LYS A N 1
ATOM 765 C CA . LYS A 1 98 ? -0.296 -0.704 18.219 1.00 94.56 98 LYS A CA 1
ATOM 766 C C . LYS A 1 98 ? -1.365 -0.466 17.162 1.00 94.56 98 LYS A C 1
ATOM 768 O O . LYS A 1 98 ? -2.477 -0.043 17.475 1.00 94.56 98 LYS A O 1
ATOM 773 N N . LEU A 1 99 ? -1.024 -0.763 15.912 1.00 96.56 99 LEU A N 1
ATOM 774 C CA . LEU A 1 99 ? -1.940 -0.726 14.778 1.00 96.56 99 LEU A CA 1
ATOM 775 C C . LEU A 1 99 ? -2.248 -2.165 14.348 1.00 96.56 99 LEU A C 1
ATOM 777 O O . LEU A 1 99 ? -1.386 -2.851 13.810 1.00 96.56 99 LEU A O 1
ATOM 781 N N . GLY A 1 100 ? -3.468 -2.623 14.612 1.00 95.25 100 GLY A N 1
ATOM 782 C CA . GLY A 1 100 ? -4.017 -3.851 14.050 1.00 95.25 100 GLY A CA 1
ATOM 783 C C . GLY A 1 100 ? -4.612 -3.573 12.674 1.00 95.25 100 GLY A C 1
ATOM 784 O O . GLY A 1 100 ? -5.370 -2.617 12.509 1.00 95.25 100 GLY A O 1
ATOM 785 N N . ILE A 1 101 ? -4.275 -4.403 11.693 1.00 96.19 101 ILE A N 1
ATOM 786 C CA . ILE A 1 101 ? -4.802 -4.335 10.328 1.00 96.19 101 ILE A CA 1
ATOM 787 C C . ILE A 1 101 ? -5.292 -5.720 9.910 1.00 96.19 101 ILE A C 1
ATOM 789 O O . ILE A 1 101 ? -4.641 -6.724 10.190 1.00 96.19 101 ILE A O 1
ATOM 793 N N . VAL A 1 102 ? -6.459 -5.771 9.276 1.00 94.62 102 VAL A N 1
ATOM 794 C CA . VAL A 1 102 ? -7.075 -6.988 8.738 1.00 94.62 102 VAL A CA 1
ATOM 795 C C . VAL A 1 102 ? -7.327 -6.756 7.261 1.00 94.62 102 VAL A C 1
ATOM 797 O O . VAL A 1 102 ? -7.938 -5.752 6.894 1.00 94.62 102 VAL A O 1
ATOM 800 N N . PHE A 1 103 ? -6.865 -7.682 6.433 1.00 93.50 103 PHE A N 1
ATOM 801 C CA . PHE A 1 103 ? -7.007 -7.636 4.983 1.00 93.50 103 PHE A CA 1
ATOM 802 C C . PHE A 1 103 ? -8.018 -8.673 4.499 1.00 93.50 103 PHE A C 1
ATOM 804 O O . PHE A 1 103 ? -8.331 -9.621 5.223 1.00 93.50 103 PHE A O 1
ATOM 811 N N . GLU A 1 104 ? -8.495 -8.509 3.268 1.00 91.62 104 GLU A N 1
ATOM 812 C CA . GLU A 1 104 ? -9.229 -9.561 2.559 1.00 91.62 104 GLU A CA 1
ATOM 813 C C . GLU A 1 104 ? -8.410 -10.851 2.454 1.00 91.62 104 GLU A C 1
ATOM 815 O O . GLU A 1 104 ? -7.177 -10.813 2.508 1.00 91.62 104 GLU A O 1
ATOM 820 N N . LYS A 1 105 ? -9.085 -12.004 2.404 1.00 80.81 105 LYS A N 1
ATOM 821 C CA . LYS A 1 105 ? -8.409 -13.306 2.376 1.00 80.81 105 LYS A CA 1
ATOM 822 C C . LYS A 1 105 ? -7.720 -13.543 1.046 1.00 80.81 105 LYS A C 1
ATOM 824 O O . LYS A 1 105 ? -8.387 -13.362 0.012 1.00 80.81 105 LYS A O 1
#

Organism: Casuarius casuarius (NCBI:txid8787)

Sequence (105 aa):
RQALKALQEMSCTAQAAPAQPLSRKAKSIPVQTFEVKLDVTLGDLTKIGKSQKYTLSVDVEGGKLVVLKKQKDSQEDWNTFTHDKIRQLIKSQRVQNKLGIVFEK

Radius of gyration: 28.27 Å; chains: 1; bounding box: 97×43×39 Å

pLDDT: mean 75.99, std 17.74, range [46.41, 96.81]

Secondary structure (DSSP, 8-state):
--HHHHHHHTTSS-------------PPPPPEEEEEEE---SS-GGGTT-PEEEEEEEETTTTEEEEEEE-SSS--EEEEEEGGGSPPEEEEEEETTEEEEEE--

InterPro domains:
  IPR057510 Phosphatidylinositol 3,4,5-trisphosphate 5-phosphatase 1/2-like, first C2 domain [PF24150] (29-105)

Foldseek 3Di:
DVPVVVVVVVVPPDPPPPPPPPPVVPDQDDWDKDKDWADPPPDDPVPPDDTWIWIWIDHPVQQKIWIWTDDPPDDTDIDIDHNVNDFAWPDWDDDPNDIDTDTDD